Protein AF-A0A3P1X2W8-F1 (afdb_monomer_lite)

Organism: Escherichia coli (NCBI:txid562)

Sequence (129 aa):
VTLNMALANRRTMEENAALLMGMKSAFQLSNDKVAHIGDVLSMTMNKTAADFDGMSDALTYAAPVAKNAGVSIEETAAMVGALHDAKITGSMAGTGSRAVLSRLQAPTGKAWDALKELGVKTSDSKGNT

InterPro domains:
  IPR010090 Phage tail tape measure protein [PF10145] (2-128)
  IPR010090 Phage tail tape measure protein [TIGR01760] (2-128)

pLDDT: mean 82.7, std 14.9, range [43.59, 94.81]

Secondary structure (DSSP, 8-state):
-HHHHHHHHT--HHHHHHHHHHHHHHTT--GGGHHHHHHHHHHHHHHSS--HHHHHHHHHHHHHHHHHTT--HHHHHHHHHHHHHTT--HHHHHHHHHHHHHHHHS--THHHHHHHHTT-----TT---

Structure (mmCIF, N/CA/C/O backbone):
data_AF-A0A3P1X2W8-F1
#
_entry.id   AF-A0A3P1X2W8-F1
#
loop_
_atom_site.group_PDB
_atom_site.id
_atom_site.type_symbol
_atom_site.label_atom_id
_atom_site.label_alt_id
_atom_site.label_comp_id
_atom_site.label_asym_id
_atom_site.label_entity_id
_atom_site.label_seq_id
_atom_site.pdbx_PDB_ins_code
_atom_site.Cartn_x
_atom_site.Cartn_y
_atom_site.Cartn_z
_atom_site.occupancy
_atom_site.B_iso_or_equiv
_atom_site.auth_seq_id
_atom_site.auth_comp_id
_atom_site.auth_asym_id
_atom_site.auth_atom_id
_atom_site.pdbx_PDB_model_num
ATOM 1 N N . VAL A 1 1 ? 8.779 -11.742 -9.457 1.00 68.81 1 VAL A N 1
ATOM 2 C CA . VAL A 1 1 ? 7.759 -10.738 -9.065 1.00 68.81 1 VAL A CA 1
ATOM 3 C C . VAL A 1 1 ? 8.119 -9.332 -9.538 1.00 68.81 1 VAL A C 1
ATOM 5 O O . VAL A 1 1 ? 7.342 -8.769 -10.290 1.00 68.81 1 VAL A O 1
ATOM 8 N N . THR A 1 2 ? 9.301 -8.794 -9.211 1.00 72.81 2 THR A N 1
ATOM 9 C CA . THR A 1 2 ? 9.739 -7.439 -9.614 1.00 72.81 2 THR A CA 1
ATOM 10 C C . THR A 1 2 ?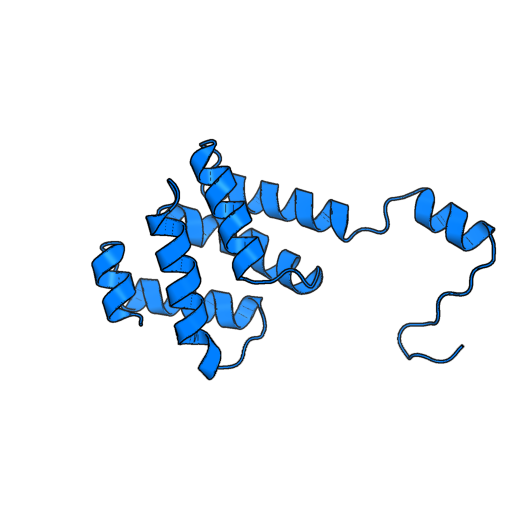 9.733 -7.220 -11.126 1.00 72.81 2 THR A C 1
ATOM 12 O O . THR A 1 2 ? 9.238 -6.196 -11.571 1.00 72.81 2 THR A O 1
ATOM 15 N N . LEU A 1 3 ? 10.192 -8.199 -11.918 1.00 70.88 3 LEU A N 1
ATOM 16 C CA . LEU A 1 3 ? 10.105 -8.161 -13.386 1.00 70.88 3 LEU A CA 1
ATOM 17 C C . LEU A 1 3 ? 8.651 -8.045 -13.885 1.00 70.88 3 LEU A C 1
ATOM 19 O O . LEU A 1 3 ? 8.364 -7.214 -14.737 1.00 70.88 3 LEU A O 1
ATOM 23 N N . ASN A 1 4 ? 7.723 -8.837 -13.339 1.00 74.56 4 ASN A N 1
ATOM 24 C CA . ASN A 1 4 ? 6.314 -8.808 -13.757 1.00 74.56 4 ASN A CA 1
ATOM 25 C C . ASN A 1 4 ? 5.640 -7.487 -13.367 1.00 74.56 4 ASN A C 1
ATOM 27 O O . ASN A 1 4 ? 4.880 -6.929 -14.151 1.00 74.56 4 ASN A O 1
ATOM 31 N N . MET A 1 5 ? 5.954 -6.975 -12.176 1.00 79.62 5 MET A N 1
ATOM 32 C CA . MET A 1 5 ? 5.462 -5.687 -11.694 1.00 79.62 5 MET A CA 1
ATOM 33 C C . MET A 1 5 ? 6.008 -4.529 -12.548 1.00 79.62 5 MET A C 1
ATOM 35 O O . MET A 1 5 ? 5.232 -3.688 -12.988 1.00 79.62 5 MET A O 1
ATOM 39 N N . ALA A 1 6 ? 7.304 -4.547 -12.884 1.00 79.06 6 ALA A N 1
ATOM 40 C CA . ALA A 1 6 ? 7.948 -3.582 -13.781 1.00 79.06 6 ALA A CA 1
ATOM 41 C C . ALA A 1 6 ? 7.312 -3.553 -15.180 1.00 79.06 6 ALA A C 1
ATOM 43 O O . ALA A 1 6 ? 7.039 -2.484 -15.727 1.00 79.06 6 ALA A O 1
ATOM 44 N N . LEU A 1 7 ? 7.012 -4.727 -15.746 1.00 79.12 7 LEU A N 1
ATOM 45 C CA . LEU A 1 7 ? 6.291 -4.835 -17.018 1.00 79.12 7 LEU A CA 1
ATOM 46 C C . LEU A 1 7 ? 4.858 -4.284 -16.924 1.00 79.12 7 LEU A C 1
ATOM 48 O O . LEU A 1 7 ? 4.361 -3.728 -17.902 1.00 79.12 7 LEU A O 1
ATOM 52 N N . ALA A 1 8 ? 4.207 -4.406 -15.763 1.00 76.38 8 ALA A N 1
ATOM 53 C CA . ALA A 1 8 ? 2.841 -3.933 -15.546 1.00 76.38 8 ALA A CA 1
ATOM 54 C C . ALA A 1 8 ? 2.745 -2.409 -15.355 1.00 76.38 8 ALA A C 1
ATOM 56 O O . ALA A 1 8 ? 1.776 -1.802 -15.805 1.00 76.38 8 ALA A O 1
ATOM 57 N N . ASN A 1 9 ? 3.741 -1.780 -14.723 1.00 81.06 9 ASN A N 1
ATOM 58 C CA . ASN A 1 9 ? 3.686 -0.365 -14.333 1.00 81.06 9 ASN A CA 1
ATOM 59 C C . ASN A 1 9 ? 4.715 0.545 -15.029 1.00 81.06 9 ASN A C 1
ATOM 61 O O . ASN A 1 9 ? 4.793 1.728 -14.704 1.00 81.06 9 ASN A O 1
ATOM 65 N N . ARG A 1 10 ? 5.473 0.022 -16.007 1.00 83.69 10 ARG A N 1
ATOM 66 C CA . ARG A 1 10 ? 6.493 0.752 -16.791 1.00 83.69 10 ARG A CA 1
ATOM 67 C C . ARG A 1 10 ? 7.596 1.398 -15.938 1.00 83.69 10 ARG A C 1
ATOM 69 O O . ARG A 1 10 ? 8.174 2.403 -16.348 1.00 83.69 10 ARG A O 1
ATOM 76 N N . ARG A 1 11 ? 7.896 0.828 -14.770 1.00 89.19 11 ARG A N 1
ATOM 77 C CA . ARG A 1 11 ? 8.972 1.279 -13.872 1.00 89.19 11 ARG A CA 1
ATOM 78 C C . ARG A 1 11 ? 10.154 0.328 -13.909 1.00 89.19 11 ARG A C 1
ATOM 80 O O . ARG A 1 11 ? 10.028 -0.825 -14.316 1.00 89.19 11 ARG A O 1
ATOM 87 N N . THR A 1 12 ? 11.313 0.807 -13.478 1.00 91.38 12 THR A N 1
ATOM 88 C CA . THR A 1 12 ? 12.533 -0.006 -13.429 1.00 91.38 12 THR A CA 1
ATOM 89 C C . THR A 1 12 ? 12.410 -1.119 -12.386 1.00 91.38 12 THR A C 1
ATOM 91 O O . THR A 1 12 ? 11.578 -1.066 -11.470 1.00 91.38 12 THR A O 1
ATOM 94 N N . MET A 1 13 ? 13.225 -2.169 -12.513 1.00 89.38 13 MET A N 1
ATOM 95 C CA . MET A 1 13 ? 13.231 -3.241 -11.514 1.00 89.38 13 MET A CA 1
ATOM 96 C C . MET A 1 13 ? 13.702 -2.724 -10.155 1.00 89.38 13 MET A C 1
ATOM 98 O O . MET A 1 13 ? 13.211 -3.188 -9.130 1.00 89.38 13 MET A O 1
ATOM 102 N N . GLU A 1 14 ? 14.617 -1.759 -10.161 1.00 91.94 14 GLU A N 1
ATOM 103 C CA . GLU A 1 14 ? 15.192 -1.096 -8.999 1.00 91.94 14 GLU A CA 1
ATOM 104 C C . GLU A 1 14 ? 14.131 -0.309 -8.226 1.00 91.94 14 GLU A C 1
ATOM 106 O O . GLU A 1 14 ? 13.997 -0.495 -7.017 1.00 91.94 14 GLU A O 1
ATOM 111 N N . GLU A 1 15 ? 13.325 0.507 -8.913 1.00 91.38 15 GLU A N 1
ATOM 112 C CA . GLU A 1 15 ? 12.216 1.253 -8.299 1.00 91.38 15 GLU A CA 1
ATOM 113 C C . GLU A 1 15 ? 11.185 0.302 -7.678 1.00 91.38 15 GLU A C 1
ATOM 115 O O . GLU A 1 15 ? 10.776 0.468 -6.527 1.00 91.38 15 GLU A O 1
ATOM 120 N N . ASN A 1 16 ? 10.803 -0.748 -8.411 1.00 90.31 16 ASN A N 1
ATOM 121 C CA . ASN A 1 16 ? 9.878 -1.755 -7.899 1.00 90.31 16 ASN A CA 1
ATOM 122 C C . ASN A 1 16 ? 10.463 -2.493 -6.690 1.00 90.31 16 ASN A C 1
ATOM 124 O O . ASN A 1 16 ? 9.782 -2.666 -5.683 1.00 90.31 16 ASN A O 1
ATOM 128 N N . ALA A 1 17 ? 11.732 -2.900 -6.750 1.00 92.38 17 ALA A N 1
ATOM 129 C CA . ALA A 1 17 ? 12.405 -3.552 -5.634 1.00 92.38 17 ALA A CA 1
ATOM 130 C C . ALA A 1 17 ? 12.456 -2.643 -4.398 1.00 92.38 17 ALA A C 1
ATOM 132 O O . ALA A 1 17 ? 12.194 -3.119 -3.294 1.00 92.38 17 ALA A O 1
ATOM 133 N N . ALA A 1 18 ? 12.727 -1.348 -4.573 1.00 92.69 18 ALA A N 1
ATOM 134 C CA . ALA A 1 18 ? 12.728 -0.377 -3.485 1.00 92.69 18 ALA A CA 1
ATOM 135 C C . ALA A 1 18 ? 11.351 -0.275 -2.813 1.00 92.69 18 ALA A C 1
ATOM 137 O O . ALA A 1 18 ? 11.271 -0.352 -1.587 1.00 92.69 18 ALA A O 1
ATOM 138 N N . LEU A 1 19 ? 10.269 -0.196 -3.595 1.00 92.38 19 LEU A N 1
ATOM 139 C CA . LEU A 1 19 ? 8.906 -0.166 -3.060 1.00 92.38 19 LEU A CA 1
ATOM 140 C C . LEU A 1 19 ? 8.568 -1.453 -2.291 1.00 92.38 19 LEU A C 1
ATOM 142 O O . LEU A 1 19 ? 8.097 -1.394 -1.155 1.00 92.38 19 LEU A O 1
ATOM 146 N N . LEU A 1 20 ? 8.859 -2.624 -2.867 1.00 93.06 20 LEU A N 1
ATOM 147 C CA . LEU A 1 20 ? 8.607 -3.911 -2.211 1.00 93.06 20 LEU A CA 1
ATOM 148 C C . LEU A 1 20 ? 9.393 -4.060 -0.905 1.00 93.06 20 LEU A C 1
ATOM 150 O O . LEU A 1 20 ? 8.850 -4.517 0.101 1.00 93.06 20 LEU A O 1
ATOM 154 N N . MET A 1 21 ? 10.665 -3.660 -0.906 1.00 93.75 21 MET A N 1
ATOM 155 C CA . MET A 1 21 ? 11.524 -3.721 0.275 1.00 93.75 21 MET A CA 1
ATOM 156 C C . MET A 1 21 ? 11.103 -2.706 1.341 1.00 93.75 21 MET A C 1
ATOM 158 O O . MET A 1 21 ? 11.104 -3.040 2.528 1.00 93.75 21 MET A O 1
ATOM 162 N N . GLY A 1 22 ? 10.681 -1.507 0.931 1.00 92.75 22 GLY A N 1
ATOM 163 C CA . GLY A 1 22 ? 10.097 -0.500 1.814 1.00 92.75 22 GLY A CA 1
ATOM 164 C C . GLY A 1 22 ? 8.836 -1.019 2.499 1.00 92.75 22 GLY A C 1
ATOM 165 O O . GLY A 1 22 ? 8.726 -0.953 3.721 1.00 92.75 22 GLY A O 1
ATOM 166 N N . MET A 1 23 ? 7.937 -1.648 1.741 1.00 93.12 23 MET A N 1
ATOM 167 C CA . MET A 1 23 ? 6.710 -2.247 2.270 1.00 93.12 23 MET A CA 1
ATOM 168 C C . MET A 1 23 ? 6.974 -3.430 3.192 1.00 93.12 23 MET A C 1
ATOM 170 O O . MET A 1 23 ? 6.397 -3.517 4.276 1.00 93.12 23 MET A O 1
ATOM 174 N N . LYS A 1 24 ? 7.900 -4.312 2.812 1.00 94.69 24 LYS A N 1
ATOM 175 C CA . LYS A 1 24 ? 8.343 -5.413 3.666 1.00 94.69 24 LYS A CA 1
ATOM 176 C C . LYS A 1 24 ? 8.863 -4.883 5.008 1.00 94.69 24 LYS A C 1
ATOM 178 O O . LYS A 1 24 ? 8.512 -5.425 6.053 1.00 94.69 24 LYS A O 1
ATOM 183 N N . SER A 1 25 ? 9.676 -3.826 4.977 1.00 94.25 25 SER A N 1
ATOM 184 C CA . SER A 1 25 ? 10.212 -3.178 6.177 1.00 94.25 25 SER A CA 1
ATOM 185 C C . SER A 1 25 ? 9.104 -2.542 7.024 1.00 94.25 25 SER A C 1
ATOM 187 O O . SER A 1 25 ? 8.992 -2.840 8.212 1.00 94.25 25 SER A O 1
ATOM 189 N N . ALA A 1 26 ? 8.225 -1.745 6.407 1.00 92.00 26 ALA A N 1
ATOM 190 C CA . ALA A 1 26 ? 7.138 -1.042 7.088 1.00 92.00 26 ALA A CA 1
ATOM 191 C C . ALA A 1 26 ? 6.155 -1.997 7.786 1.00 92.00 26 ALA A C 1
ATOM 193 O O . ALA A 1 26 ? 5.723 -1.730 8.905 1.00 92.00 26 ALA A O 1
ATOM 194 N N . PHE A 1 27 ? 5.846 -3.137 7.161 1.00 92.62 27 PHE A N 1
ATOM 195 C CA . PHE A 1 27 ? 4.972 -4.162 7.737 1.00 92.62 27 PHE A CA 1
ATOM 196 C C . PHE A 1 27 ? 5.714 -5.226 8.560 1.00 92.62 27 PHE A C 1
ATOM 198 O O . PHE A 1 27 ? 5.070 -6.125 9.112 1.00 92.62 27 PHE A O 1
ATOM 205 N N . GLN A 1 28 ? 7.044 -5.129 8.675 1.00 92.56 28 GLN A N 1
ATOM 206 C CA . GLN A 1 28 ? 7.907 -6.101 9.357 1.00 92.56 28 GLN A CA 1
ATOM 207 C C . GLN A 1 28 ? 7.653 -7.543 8.882 1.00 92.56 28 GLN A C 1
ATOM 209 O O . GLN A 1 28 ? 7.525 -8.471 9.680 1.00 92.56 28 GLN A O 1
ATOM 214 N N . LEU A 1 29 ? 7.515 -7.719 7.567 1.00 92.69 29 LEU A N 1
ATOM 215 C CA . LEU A 1 29 ? 7.237 -9.013 6.949 1.00 92.69 29 LEU A CA 1
ATOM 216 C C . LEU A 1 29 ? 8.531 -9.775 6.661 1.00 92.69 29 LEU A C 1
ATOM 218 O O . LEU A 1 29 ? 9.608 -9.200 6.487 1.00 92.69 29 LEU A O 1
ATOM 222 N N . SER A 1 30 ? 8.425 -11.094 6.583 1.00 92.38 30 SER A N 1
ATOM 223 C CA . SER A 1 30 ? 9.521 -11.975 6.199 1.00 92.38 30 SER A CA 1
ATOM 224 C C . SER A 1 30 ? 9.803 -11.912 4.690 1.00 92.38 30 SER A C 1
ATOM 226 O O . SER A 1 30 ? 8.976 -11.468 3.891 1.00 92.38 30 SER A O 1
ATOM 228 N N . ASN A 1 31 ? 11.007 -12.330 4.279 1.00 90.31 31 ASN A N 1
ATOM 229 C CA . ASN A 1 31 ? 11.436 -12.252 2.874 1.00 90.31 31 ASN A CA 1
ATOM 230 C C . ASN A 1 31 ? 10.562 -13.095 1.929 1.00 90.31 31 ASN A C 1
ATOM 232 O O . ASN A 1 31 ? 10.381 -12.714 0.776 1.00 90.31 31 ASN A O 1
ATOM 236 N N . ASP A 1 32 ? 9.984 -14.201 2.404 1.00 91.88 32 ASP A N 1
ATOM 237 C CA . ASP A 1 32 ? 9.066 -15.042 1.624 1.00 91.88 32 ASP A CA 1
ATOM 238 C C . ASP A 1 32 ? 7.760 -14.319 1.253 1.00 91.88 32 ASP A C 1
ATOM 240 O O . ASP A 1 32 ? 7.079 -14.727 0.316 1.00 91.88 32 ASP A O 1
ATOM 244 N N . LYS A 1 33 ? 7.425 -13.209 1.927 1.00 91.81 33 LYS A N 1
ATOM 245 C CA . LYS A 1 33 ? 6.232 -12.403 1.624 1.00 91.81 33 LYS A CA 1
ATOM 246 C C . LYS A 1 33 ? 6.452 -11.345 0.552 1.00 91.81 33 LYS A C 1
ATOM 248 O O . LYS A 1 33 ? 5.480 -10.761 0.094 1.00 91.81 33 LYS A O 1
ATOM 253 N N . VAL A 1 34 ? 7.683 -11.113 0.098 1.00 92.00 34 VAL A N 1
ATOM 254 C CA . VAL A 1 34 ? 7.974 -10.080 -0.916 1.00 92.00 34 VAL A CA 1
ATOM 255 C C . VAL A 1 34 ? 7.234 -10.337 -2.233 1.00 92.00 34 VAL A C 1
ATOM 257 O O . VAL A 1 34 ? 6.772 -9.391 -2.867 1.00 92.00 34 VAL A O 1
ATOM 260 N N . ALA A 1 35 ? 7.070 -11.605 -2.626 1.00 91.69 35 ALA A N 1
ATOM 261 C CA . ALA A 1 35 ? 6.264 -11.965 -3.792 1.00 91.69 35 ALA A CA 1
ATOM 262 C C . ALA A 1 35 ? 4.799 -11.540 -3.620 1.00 91.69 35 ALA A C 1
ATOM 264 O O . ALA A 1 35 ? 4.260 -10.836 -4.467 1.00 91.69 35 ALA A O 1
ATOM 265 N N . HIS A 1 36 ? 4.216 -11.867 -2.469 1.00 93.38 36 HIS A N 1
ATOM 266 C CA . HIS A 1 36 ? 2.842 -11.509 -2.130 1.00 93.38 36 HIS A CA 1
ATOM 267 C C . HIS A 1 36 ? 2.618 -9.993 -2.075 1.00 93.38 36 HIS A C 1
ATOM 269 O O . HIS A 1 36 ? 1.639 -9.494 -2.617 1.00 93.38 36 HIS A O 1
ATOM 275 N N . ILE A 1 37 ? 3.562 -9.239 -1.498 1.00 93.00 37 ILE A N 1
ATOM 276 C CA . ILE A 1 37 ? 3.533 -7.767 -1.512 1.00 93.00 37 ILE A CA 1
ATOM 277 C C . ILE A 1 37 ? 3.423 -7.260 -2.955 1.00 93.00 37 ILE A C 1
ATOM 279 O O . ILE A 1 37 ? 2.580 -6.416 -3.250 1.00 93.00 37 ILE A O 1
ATOM 283 N N . GLY A 1 38 ? 4.246 -7.783 -3.867 1.00 92.38 38 GLY A N 1
ATOM 284 C CA . GLY A 1 38 ? 4.216 -7.363 -5.267 1.00 92.38 38 GLY A CA 1
ATOM 285 C C . GLY A 1 38 ? 2.920 -7.715 -5.979 1.00 92.38 38 GLY A C 1
ATOM 286 O O . GLY A 1 38 ? 2.431 -6.900 -6.761 1.00 92.38 38 GLY A O 1
ATOM 287 N N . ASP A 1 39 ? 2.329 -8.865 -5.669 1.00 92.69 39 ASP A N 1
ATOM 288 C CA . ASP A 1 39 ? 1.041 -9.269 -6.230 1.00 92.69 39 ASP A CA 1
ATOM 289 C C . ASP A 1 39 ? -0.091 -8.353 -5.745 1.00 92.69 39 ASP A C 1
ATOM 291 O O . ASP A 1 39 ? -0.884 -7.881 -6.558 1.00 92.69 39 ASP A O 1
ATOM 295 N N . VAL A 1 40 ? -0.124 -8.012 -4.452 1.00 93.62 40 VAL A N 1
ATOM 296 C CA . VAL A 1 40 ? -1.114 -7.089 -3.867 1.00 93.62 40 VAL A CA 1
ATOM 297 C C . VAL A 1 40 ? -1.016 -5.695 -4.487 1.00 93.62 40 VAL A C 1
ATOM 299 O O . VAL A 1 40 ? -2.034 -5.124 -4.887 1.00 93.62 40 VAL A O 1
ATOM 302 N N . LEU A 1 41 ? 0.196 -5.146 -4.610 1.00 92.00 41 LEU A N 1
ATOM 303 C CA . LEU A 1 41 ? 0.401 -3.824 -5.211 1.00 92.00 41 LEU A CA 1
ATOM 304 C C . LEU A 1 41 ? 0.045 -3.822 -6.700 1.00 92.00 41 LEU A C 1
ATOM 306 O O . LEU A 1 41 ? -0.679 -2.939 -7.155 1.00 92.00 41 LEU A O 1
ATOM 310 N N . SER A 1 42 ? 0.483 -4.841 -7.445 1.00 91.50 42 SER A N 1
ATOM 311 C CA . SER A 1 42 ? 0.158 -4.978 -8.871 1.00 91.50 42 SER A CA 1
ATOM 312 C C . SER A 1 42 ? -1.346 -5.129 -9.085 1.00 91.50 42 SER A C 1
ATOM 314 O O . SER A 1 42 ? -1.918 -4.502 -9.972 1.00 91.50 42 SER A O 1
ATOM 316 N N . MET A 1 43 ? -2.014 -5.938 -8.259 1.00 91.94 43 MET A N 1
ATOM 317 C CA . MET A 1 43 ? -3.462 -6.115 -8.314 1.00 91.94 43 MET A CA 1
ATOM 318 C C . MET A 1 43 ? -4.195 -4.810 -8.002 1.00 91.94 43 MET A C 1
ATOM 320 O O . MET A 1 43 ? -5.141 -4.476 -8.709 1.00 91.94 43 MET A O 1
ATOM 324 N N . THR A 1 44 ? -3.744 -4.060 -6.997 1.00 92.25 44 THR A N 1
ATOM 325 C CA . THR A 1 44 ? -4.331 -2.763 -6.630 1.00 92.25 44 THR A CA 1
ATOM 326 C C . THR A 1 44 ? -4.218 -1.767 -7.784 1.00 92.25 44 THR A C 1
ATOM 328 O O . THR A 1 44 ? -5.230 -1.195 -8.184 1.00 92.25 44 THR A O 1
ATOM 331 N N . MET A 1 45 ? -3.032 -1.618 -8.384 1.00 90.62 45 MET A N 1
ATOM 332 C CA . MET A 1 45 ? -2.820 -0.745 -9.551 1.00 90.62 45 MET A CA 1
ATOM 333 C C . MET A 1 45 ? -3.644 -1.187 -10.771 1.00 90.62 45 MET A C 1
ATOM 335 O O . MET A 1 45 ? -4.157 -0.359 -11.510 1.00 90.62 45 MET A O 1
ATOM 339 N N . ASN A 1 46 ? -3.829 -2.495 -10.972 1.00 90.25 46 ASN A N 1
ATOM 340 C CA . ASN A 1 46 ? -4.631 -3.021 -12.083 1.00 90.25 46 ASN A CA 1
ATOM 341 C C . ASN A 1 46 ? -6.149 -2.879 -11.877 1.00 90.25 46 ASN A C 1
ATOM 343 O O . ASN A 1 46 ? -6.911 -2.984 -12.839 1.00 90.25 46 ASN A O 1
ATOM 347 N N . LYS A 1 47 ? -6.610 -2.737 -10.630 1.00 91.62 47 LYS A N 1
ATOM 348 C CA . LYS A 1 47 ? -8.038 -2.703 -10.273 1.00 91.62 47 LYS A CA 1
ATOM 349 C C . LYS A 1 47 ? -8.557 -1.310 -9.941 1.00 91.62 47 LYS A C 1
ATOM 351 O O . LYS A 1 47 ? -9.769 -1.154 -9.850 1.00 91.62 47 LYS A O 1
ATOM 356 N N . THR A 1 48 ? -7.668 -0.341 -9.776 1.00 92.69 48 THR A N 1
ATOM 357 C CA . THR A 1 48 ? -7.996 1.028 -9.368 1.00 92.69 48 THR A CA 1
ATOM 358 C C . THR A 1 48 ? -7.277 2.027 -10.271 1.00 92.69 48 THR A C 1
ATOM 360 O O . THR A 1 48 ? -6.428 1.657 -11.078 1.00 92.69 48 THR A O 1
ATOM 363 N N . ALA A 1 49 ? -7.570 3.314 -10.124 1.00 90.31 49 ALA A N 1
ATOM 364 C CA . ALA A 1 49 ? -6.839 4.405 -10.760 1.00 90.31 49 ALA A CA 1
ATOM 365 C C . ALA A 1 49 ? -5.483 4.706 -10.079 1.00 90.31 49 ALA A C 1
ATOM 367 O O . ALA A 1 49 ? -4.932 5.796 -10.262 1.00 90.31 49 ALA A O 1
ATOM 368 N N . ALA A 1 50 ? -4.967 3.790 -9.250 1.00 90.94 50 ALA A N 1
ATOM 369 C CA . ALA A 1 50 ? -3.655 3.902 -8.626 1.00 90.94 50 ALA A CA 1
ATOM 370 C C . ALA A 1 50 ? -2.525 3.641 -9.622 1.00 90.94 50 ALA A C 1
ATOM 372 O O . ALA A 1 50 ? -2.498 2.620 -10.304 1.00 90.94 50 ALA A O 1
ATOM 373 N N . ASP A 1 51 ? -1.562 4.554 -9.659 1.00 90.75 51 ASP A N 1
ATOM 374 C CA . ASP A 1 51 ? -0.302 4.388 -10.367 1.00 90.75 51 ASP A CA 1
ATOM 375 C C . ASP A 1 51 ? 0.840 4.115 -9.379 1.00 90.75 51 ASP A C 1
ATOM 377 O O . ASP A 1 51 ? 0.666 4.123 -8.156 1.00 90.75 51 ASP A O 1
ATOM 381 N N . PHE A 1 52 ? 2.022 3.816 -9.920 1.00 91.75 52 PHE A N 1
ATOM 382 C CA . PHE A 1 52 ? 3.193 3.498 -9.110 1.00 91.75 52 PHE A CA 1
ATOM 383 C C . PHE A 1 52 ? 3.573 4.638 -8.162 1.00 91.75 52 PHE A C 1
ATOM 385 O O . PHE A 1 52 ? 3.798 4.388 -6.979 1.00 91.75 52 PHE A O 1
ATOM 392 N N . ASP A 1 53 ? 3.624 5.870 -8.669 1.00 92.56 53 ASP A N 1
ATOM 393 C CA . ASP A 1 53 ? 4.056 7.029 -7.885 1.00 92.56 53 ASP A CA 1
ATOM 394 C C . ASP A 1 53 ? 3.058 7.324 -6.768 1.00 92.56 53 ASP A C 1
ATOM 396 O O . ASP A 1 53 ? 3.438 7.449 -5.605 1.00 92.56 53 ASP A O 1
ATOM 400 N N . GLY A 1 54 ? 1.763 7.324 -7.091 1.00 92.94 54 GLY A N 1
ATOM 401 C CA . GLY A 1 54 ? 0.700 7.542 -6.126 1.00 92.94 54 GLY A CA 1
ATOM 402 C C . GLY A 1 54 ? 0.668 6.476 -5.033 1.00 92.94 54 GLY A C 1
ATOM 403 O O . GLY A 1 54 ? 0.542 6.804 -3.853 1.00 92.94 54 GLY A O 1
ATOM 404 N N . MET A 1 55 ? 0.855 5.204 -5.393 1.00 91.88 55 MET A N 1
ATOM 405 C CA . MET A 1 55 ? 1.000 4.118 -4.421 1.00 91.88 55 MET A CA 1
ATOM 406 C C . MET A 1 55 ? 2.249 4.272 -3.552 1.00 91.88 55 MET A C 1
ATOM 408 O O . MET A 1 55 ? 2.154 4.122 -2.335 1.00 91.88 55 MET A O 1
ATOM 412 N N . SER A 1 56 ? 3.405 4.560 -4.155 1.00 92.81 56 SER A N 1
ATOM 413 C CA . SER A 1 56 ? 4.678 4.719 -3.444 1.00 92.81 56 SER A CA 1
ATOM 414 C C . SER A 1 56 ? 4.601 5.849 -2.414 1.00 92.81 56 SER A C 1
ATOM 416 O O . SER A 1 56 ? 4.937 5.662 -1.239 1.00 92.81 56 SER A O 1
ATOM 418 N N . ASP A 1 57 ? 4.061 6.997 -2.822 1.00 94.06 57 ASP A N 1
ATOM 419 C CA . ASP A 1 57 ? 3.855 8.147 -1.948 1.00 94.06 57 ASP A CA 1
ATOM 420 C C . ASP A 1 57 ? 2.848 7.833 -0.841 1.00 94.06 57 ASP A C 1
ATOM 422 O O . ASP A 1 57 ? 3.114 8.061 0.340 1.00 94.06 57 ASP A O 1
ATOM 426 N N . ALA A 1 58 ? 1.686 7.281 -1.193 1.00 94.81 58 ALA A N 1
ATOM 427 C CA . ALA A 1 58 ? 0.623 7.023 -0.232 1.00 94.81 58 ALA A CA 1
ATOM 428 C C . ALA A 1 58 ? 1.047 6.012 0.841 1.00 94.81 58 ALA A C 1
ATOM 430 O O . ALA A 1 58 ? 0.834 6.224 2.041 1.00 94.81 58 ALA A O 1
ATOM 431 N N . LEU A 1 59 ? 1.677 4.915 0.420 1.00 93.12 59 LEU A N 1
ATOM 432 C CA . LEU A 1 59 ? 2.100 3.848 1.316 1.00 93.12 59 LEU A CA 1
ATOM 433 C C . LEU A 1 59 ? 3.236 4.270 2.242 1.00 93.12 59 LEU A C 1
ATOM 435 O O . LEU A 1 59 ? 3.268 3.799 3.376 1.00 93.12 59 LEU A O 1
ATOM 439 N N . THR A 1 60 ? 4.094 5.205 1.826 1.00 91.31 60 THR A N 1
ATOM 440 C CA . THR A 1 60 ? 5.124 5.786 2.704 1.00 91.31 60 THR A CA 1
ATOM 441 C C . THR A 1 60 ? 4.518 6.347 3.998 1.00 91.31 60 THR A C 1
ATOM 443 O O . THR A 1 60 ? 5.109 6.221 5.071 1.00 91.31 60 THR A O 1
ATOM 446 N N . TYR A 1 61 ? 3.302 6.902 3.932 1.00 90.69 61 TYR A N 1
ATOM 447 C CA . TYR A 1 61 ? 2.599 7.444 5.099 1.00 90.69 61 TYR A CA 1
ATOM 448 C C . TYR A 1 61 ? 1.628 6.455 5.751 1.00 90.69 61 TYR A C 1
ATOM 450 O O . TYR A 1 61 ? 1.475 6.466 6.976 1.00 90.69 61 TYR A O 1
ATOM 458 N N . ALA A 1 62 ? 0.950 5.628 4.952 1.00 91.19 62 ALA A N 1
ATOM 459 C CA . ALA A 1 62 ? -0.101 4.738 5.436 1.00 91.19 62 ALA A CA 1
ATOM 460 C C . ALA A 1 62 ? 0.450 3.439 6.048 1.00 91.19 62 ALA A C 1
ATOM 462 O O . ALA A 1 62 ? -0.053 2.997 7.080 1.00 91.19 62 ALA A O 1
ATOM 463 N N . ALA A 1 63 ? 1.501 2.851 5.464 1.00 92.31 63 ALA A N 1
ATOM 464 C CA . ALA A 1 63 ? 1.998 1.521 5.823 1.00 92.31 63 ALA A CA 1
ATOM 465 C C . ALA A 1 63 ? 2.450 1.381 7.290 1.00 92.31 63 ALA A C 1
ATOM 467 O O . ALA A 1 63 ? 2.002 0.440 7.950 1.00 92.31 63 ALA A O 1
ATOM 468 N N . PRO A 1 64 ? 3.260 2.298 7.865 1.00 90.06 64 PRO A N 1
ATOM 469 C CA . PRO A 1 64 ? 3.702 2.155 9.255 1.00 90.06 64 PRO A CA 1
ATOM 470 C C . PRO A 1 64 ? 2.536 2.242 10.246 1.00 90.06 64 PRO A C 1
ATOM 472 O O . PRO A 1 64 ? 2.502 1.549 11.260 1.00 90.06 64 PRO A O 1
ATOM 475 N N . VAL A 1 65 ? 1.553 3.091 9.939 1.00 88.38 65 VAL A N 1
ATOM 476 C CA . VAL A 1 65 ? 0.380 3.296 10.793 1.00 88.38 65 VAL A CA 1
ATOM 477 C C . VAL A 1 65 ? -0.589 2.129 10.665 1.00 88.38 65 VAL A C 1
ATOM 479 O O . VAL A 1 65 ? -1.124 1.693 11.678 1.00 88.38 65 VAL A O 1
ATOM 482 N N . ALA A 1 66 ? -0.773 1.581 9.465 1.00 89.38 66 ALA A N 1
ATOM 483 C CA . ALA A 1 66 ? -1.568 0.379 9.249 1.00 89.38 66 ALA A CA 1
ATOM 484 C C . ALA A 1 66 ? -0.992 -0.826 9.996 1.00 89.38 66 ALA A C 1
ATOM 486 O O . ALA A 1 66 ? -1.728 -1.526 10.686 1.00 89.38 66 ALA A O 1
ATOM 487 N N . LYS A 1 67 ? 0.333 -1.014 9.950 1.00 89.25 67 LYS A N 1
ATOM 488 C CA . LYS A 1 67 ? 0.992 -2.079 10.708 1.00 89.25 67 LYS A CA 1
ATOM 489 C C . LYS A 1 67 ? 0.735 -1.953 12.209 1.00 89.25 67 LYS A C 1
ATOM 491 O O . LYS A 1 67 ? 0.374 -2.944 12.839 1.00 89.25 67 LYS A O 1
ATOM 496 N N . ASN A 1 68 ? 0.884 -0.751 12.768 1.00 85.50 68 ASN A N 1
ATOM 497 C CA . ASN A 1 68 ? 0.583 -0.498 14.181 1.00 85.50 68 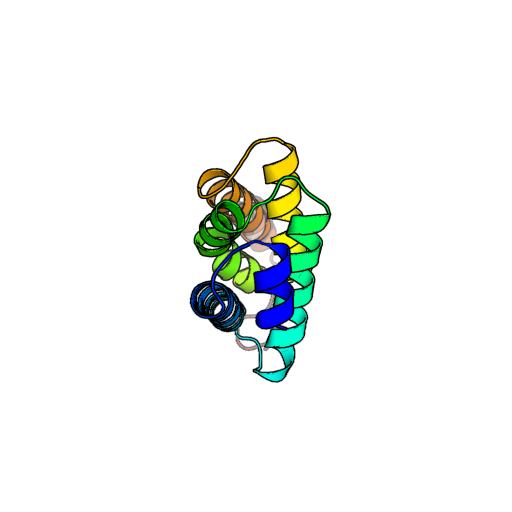ASN A CA 1
ATOM 498 C C . ASN A 1 68 ? -0.896 -0.754 14.515 1.00 85.50 68 ASN A C 1
ATOM 500 O O 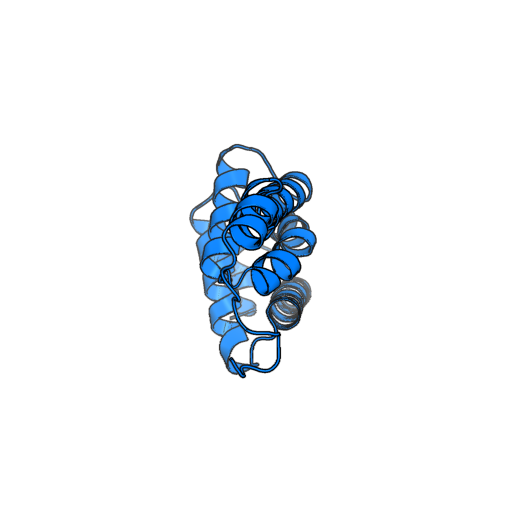. ASN A 1 68 ? -1.205 -1.180 15.624 1.00 85.50 68 ASN A O 1
ATOM 504 N N . ALA A 1 69 ? -1.789 -0.573 13.537 1.00 83.50 69 ALA A N 1
ATOM 505 C CA . ALA A 1 69 ? -3.214 -0.867 13.660 1.00 83.50 69 ALA A CA 1
ATOM 506 C C . ALA A 1 69 ? -3.558 -2.353 13.665 1.00 83.50 69 ALA A C 1
ATOM 508 O O . ALA A 1 69 ? -4.715 -2.697 13.888 1.00 83.50 69 ALA A O 1
ATOM 509 N N . GLY A 1 70 ? -2.603 -3.218 13.318 1.00 83.19 70 GLY A N 1
ATOM 510 C CA . GLY A 1 70 ? -2.895 -4.601 12.953 1.00 83.19 70 GLY A CA 1
ATOM 511 C C . GLY A 1 70 ? -3.628 -4.741 11.613 1.00 83.19 70 GLY A C 1
ATOM 512 O O . GLY A 1 70 ? -4.147 -5.815 11.330 1.00 83.19 70 GLY A O 1
ATOM 513 N N . VAL A 1 71 ? -3.663 -3.691 10.786 1.00 88.81 71 VAL A N 1
ATOM 514 C CA . VAL A 1 71 ? -4.260 -3.727 9.445 1.00 88.81 71 VAL A CA 1
ATOM 515 C C . VAL A 1 71 ? -3.276 -4.366 8.470 1.00 88.81 71 VAL A C 1
ATOM 517 O O . VAL A 1 71 ? -2.067 -4.115 8.517 1.00 88.81 71 VAL A O 1
ATOM 520 N N . SER A 1 72 ? -3.798 -5.219 7.594 1.00 91.25 72 SER A N 1
ATOM 521 C CA . SER A 1 72 ? -3.007 -5.974 6.623 1.00 91.25 72 SER A CA 1
ATOM 522 C C . SER A 1 72 ? -2.501 -5.102 5.468 1.00 91.25 72 SER A C 1
ATOM 524 O O . SER A 1 72 ? -2.959 -3.974 5.248 1.00 91.25 72 SER A O 1
ATOM 526 N N . ILE A 1 73 ? -1.537 -5.617 4.699 1.00 93.06 73 ILE A N 1
ATOM 527 C CA . ILE A 1 73 ? -1.044 -4.904 3.516 1.00 93.06 73 ILE A CA 1
ATOM 528 C C . ILE A 1 73 ? -2.120 -4.834 2.427 1.00 93.06 73 ILE A C 1
ATOM 530 O O . ILE A 1 73 ? -2.223 -3.826 1.736 1.00 93.06 73 ILE A O 1
ATOM 534 N N . GLU A 1 74 ? -2.949 -5.866 2.318 1.00 93.38 74 GLU A N 1
ATOM 535 C CA . GLU A 1 74 ? -4.071 -5.978 1.394 1.00 93.38 74 GLU A CA 1
ATOM 536 C C . GLU A 1 74 ? -5.102 -4.888 1.657 1.00 93.38 74 GLU A C 1
ATOM 538 O O . GLU A 1 74 ? -5.467 -4.150 0.747 1.00 93.38 74 GLU A O 1
ATOM 543 N N . GLU A 1 75 ? -5.519 -4.738 2.913 1.00 91.94 75 GLU A N 1
ATOM 544 C CA . GLU A 1 75 ? -6.467 -3.700 3.319 1.00 91.94 75 GLU A CA 1
ATOM 545 C C . GLU A 1 75 ? -5.875 -2.302 3.147 1.00 91.94 75 GLU A C 1
ATOM 547 O O . GLU A 1 75 ? -6.562 -1.384 2.703 1.00 91.94 75 GLU A O 1
ATOM 552 N N . THR A 1 76 ? -4.587 -2.134 3.453 1.00 92.69 76 THR A N 1
ATOM 553 C CA . THR A 1 76 ? -3.904 -0.845 3.289 1.00 92.69 76 THR A CA 1
ATOM 554 C C . THR A 1 76 ? -3.808 -0.451 1.819 1.00 92.69 76 THR A C 1
ATOM 556 O O . THR A 1 76 ? -4.115 0.686 1.462 1.00 92.69 76 THR A O 1
ATOM 559 N N . ALA A 1 77 ? -3.407 -1.383 0.954 1.00 93.12 77 ALA A N 1
ATOM 560 C CA . ALA A 1 77 ? -3.322 -1.152 -0.480 1.00 93.12 77 ALA A CA 1
ATOM 561 C C . ALA A 1 77 ? -4.713 -0.905 -1.078 1.00 93.12 77 ALA A C 1
ATOM 563 O O . ALA A 1 77 ? -4.883 0.052 -1.828 1.00 93.12 77 ALA A O 1
ATOM 564 N N . ALA A 1 78 ? -5.726 -1.678 -0.675 1.00 93.06 78 ALA A N 1
ATOM 565 C CA . ALA A 1 78 ? -7.109 -1.476 -1.100 1.00 93.06 78 ALA A CA 1
ATOM 566 C C . ALA A 1 78 ? -7.660 -0.109 -0.669 1.00 93.06 78 ALA A C 1
ATOM 568 O O . ALA A 1 78 ? -8.313 0.563 -1.464 1.00 93.06 78 ALA A O 1
ATOM 569 N N . MET A 1 79 ? -7.365 0.338 0.557 1.00 92.38 79 MET A N 1
ATOM 570 C CA . MET A 1 79 ? -7.754 1.663 1.047 1.00 92.38 79 MET A CA 1
ATOM 571 C C . MET A 1 79 ? -7.133 2.774 0.197 1.00 92.38 79 MET A C 1
ATOM 573 O O . MET A 1 79 ? -7.839 3.675 -0.253 1.00 92.38 79 MET A O 1
ATOM 577 N N . VAL A 1 80 ? -5.827 2.690 -0.068 1.00 93.50 80 VAL A N 1
ATOM 578 C CA . VAL A 1 80 ? -5.124 3.647 -0.933 1.00 93.50 80 VAL A CA 1
ATOM 579 C C . VAL A 1 80 ? -5.680 3.619 -2.360 1.00 93.50 80 VAL A C 1
ATOM 581 O O . VAL A 1 80 ? -5.923 4.678 -2.936 1.00 93.50 80 VAL A O 1
ATOM 584 N N . GLY A 1 81 ? -5.926 2.432 -2.917 1.00 93.38 81 GLY A N 1
ATOM 585 C CA . GLY A 1 81 ? -6.501 2.262 -4.251 1.00 93.38 81 GLY A CA 1
ATOM 586 C C . GLY A 1 81 ? -7.897 2.876 -4.374 1.00 93.38 81 GLY A C 1
ATOM 587 O O . GLY A 1 81 ? -8.155 3.638 -5.303 1.00 93.38 81 GLY A O 1
ATOM 588 N N . ALA A 1 82 ? -8.769 2.641 -3.390 1.00 93.62 82 ALA A N 1
ATOM 589 C CA . ALA A 1 82 ? -10.112 3.219 -3.351 1.00 93.62 82 ALA A CA 1
ATOM 590 C C . ALA A 1 82 ? -10.092 4.756 -3.258 1.00 93.62 82 ALA A C 1
ATOM 592 O O . ALA A 1 82 ? -10.922 5.435 -3.864 1.00 93.62 82 ALA A O 1
ATOM 593 N N . LEU A 1 83 ? -9.128 5.329 -2.529 1.00 93.00 83 LEU A N 1
ATOM 594 C CA . LEU A 1 83 ? -8.927 6.780 -2.503 1.00 93.00 83 LEU A CA 1
ATOM 595 C C . LEU A 1 83 ? -8.473 7.305 -3.870 1.00 93.00 83 LEU A C 1
ATOM 597 O O . LEU A 1 83 ? -8.982 8.330 -4.327 1.00 93.00 83 LEU A O 1
ATOM 601 N N . HIS A 1 84 ? -7.589 6.578 -4.555 1.00 93.44 84 HIS A N 1
ATOM 602 C CA . HIS A 1 84 ? -7.155 6.924 -5.908 1.00 93.44 84 HIS A CA 1
ATOM 603 C C . HIS A 1 84 ? -8.310 6.919 -6.916 1.00 93.44 84 HIS A C 1
ATOM 605 O O . HIS A 1 84 ? -8.410 7.840 -7.733 1.00 93.44 84 HIS A O 1
ATOM 611 N N . ASP A 1 85 ? -9.221 5.944 -6.828 1.00 93.75 85 ASP A N 1
ATOM 612 C CA . ASP A 1 85 ? -10.455 5.915 -7.629 1.00 93.75 85 ASP A CA 1
ATOM 613 C C . ASP A 1 85 ? -11.314 7.165 -7.397 1.00 93.75 85 ASP A C 1
ATOM 615 O O . ASP A 1 85 ? -11.868 7.735 -8.340 1.00 93.75 85 ASP A O 1
ATOM 619 N N . ALA A 1 86 ? -11.341 7.661 -6.159 1.00 93.44 86 ALA A N 1
ATOM 620 C CA . ALA A 1 86 ? -11.987 8.916 -5.781 1.00 93.44 86 ALA A CA 1
ATOM 621 C C . ALA A 1 86 ? -11.155 10.177 -6.102 1.00 93.44 86 ALA A C 1
ATOM 623 O O . ALA A 1 86 ? -11.499 11.268 -5.647 1.00 93.44 86 ALA A O 1
ATOM 624 N N . LYS A 1 87 ? -10.071 10.058 -6.882 1.00 91.75 87 LYS A N 1
ATOM 625 C CA . LYS A 1 87 ? -9.132 11.145 -7.235 1.00 91.75 87 LYS A CA 1
ATOM 626 C C . LYS A 1 87 ? -8.370 11.747 -6.049 1.00 91.75 87 LYS A C 1
ATOM 628 O O . LYS A 1 87 ? -7.772 12.813 -6.179 1.00 91.75 87 LYS A O 1
ATOM 633 N N . ILE A 1 88 ? -8.333 11.054 -4.914 1.00 92.56 88 ILE A N 1
ATOM 634 C CA . ILE A 1 88 ? -7.477 11.382 -3.775 1.00 92.56 88 ILE A CA 1
ATOM 635 C C . ILE A 1 88 ? -6.215 10.538 -3.927 1.00 92.56 88 ILE A C 1
ATOM 637 O O . ILE A 1 88 ? -6.231 9.341 -3.658 1.00 92.56 88 ILE A O 1
ATOM 641 N N . THR A 1 89 ? -5.131 11.149 -4.399 1.00 93.38 89 THR A N 1
ATOM 642 C CA . THR A 1 89 ? -3.937 10.424 -4.854 1.00 93.38 89 THR A CA 1
ATOM 643 C C . THR A 1 89 ? -2.685 10.744 -4.040 1.00 93.38 89 THR A C 1
ATOM 645 O O . THR A 1 89 ? -2.657 11.709 -3.266 1.00 93.38 89 THR A O 1
ATOM 648 N N . GLY A 1 90 ? -1.652 9.908 -4.185 1.00 92.69 90 GLY A N 1
ATOM 649 C CA . GLY A 1 90 ? -0.316 10.143 -3.628 1.00 92.69 90 GLY A CA 1
ATOM 650 C C . GLY A 1 90 ? -0.309 10.476 -2.135 1.00 92.69 90 GLY A C 1
ATOM 651 O O . GLY A 1 90 ? -0.942 9.809 -1.312 1.00 92.69 90 GLY A O 1
ATOM 652 N N . SER A 1 91 ? 0.387 11.552 -1.770 1.00 90.81 91 SER A N 1
ATOM 653 C CA . SER A 1 91 ? 0.529 11.990 -0.375 1.00 90.81 91 SER A CA 1
ATOM 654 C C . SER A 1 91 ? -0.802 12.311 0.321 1.00 90.81 91 SER A C 1
ATOM 656 O O . SER A 1 91 ? -0.923 12.086 1.531 1.00 90.81 91 SER A O 1
ATOM 658 N N . MET A 1 92 ? -1.827 12.772 -0.411 1.00 92.25 92 MET A N 1
ATOM 659 C CA . MET A 1 92 ? -3.165 12.996 0.151 1.00 92.25 92 MET A CA 1
ATOM 660 C C . MET A 1 92 ? -3.841 11.674 0.510 1.00 92.25 92 MET A C 1
ATOM 662 O O . MET A 1 92 ? -4.404 11.558 1.598 1.00 92.25 92 MET A O 1
ATOM 666 N N . ALA A 1 93 ? -3.736 10.664 -0.359 1.00 92.38 93 ALA A N 1
ATOM 667 C CA . ALA A 1 93 ? -4.252 9.324 -0.086 1.00 92.38 93 ALA A CA 1
ATOM 668 C C . ALA A 1 93 ? -3.554 8.699 1.126 1.00 92.38 93 ALA A C 1
ATOM 670 O O . ALA A 1 93 ? -4.210 8.145 2.009 1.00 92.38 93 ALA A O 1
ATOM 671 N N . GLY A 1 94 ? -2.230 8.852 1.210 1.00 90.25 94 GLY A N 1
ATOM 672 C CA . GLY A 1 94 ? -1.437 8.369 2.339 1.00 90.25 94 GLY A CA 1
ATOM 673 C C . GLY A 1 94 ? -1.802 9.049 3.655 1.00 90.25 94 GLY A C 1
ATOM 674 O O . GLY A 1 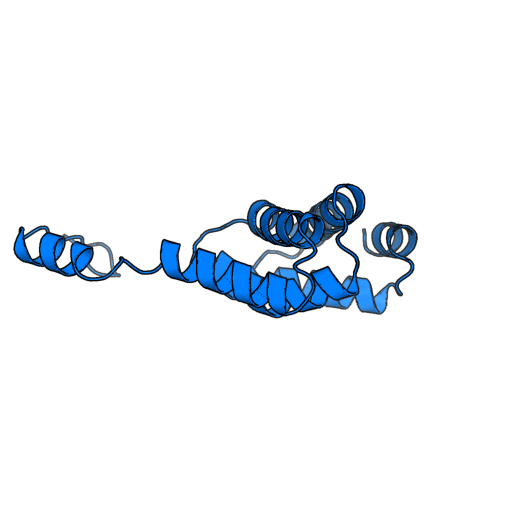94 ? -2.041 8.383 4.662 1.00 90.25 94 GLY A O 1
ATOM 675 N N . THR A 1 95 ? -1.912 10.379 3.644 1.00 90.62 95 THR A N 1
ATOM 676 C CA . THR A 1 95 ? -2.287 11.166 4.828 1.00 90.62 95 THR A CA 1
ATOM 677 C C . THR A 1 95 ? -3.725 10.883 5.261 1.00 90.62 95 THR A C 1
ATOM 679 O O . THR A 1 95 ? -3.984 10.718 6.454 1.00 90.62 95 THR A O 1
ATOM 682 N N . GLY A 1 96 ? -4.655 10.768 4.310 1.00 86.62 96 GLY A N 1
ATOM 683 C CA . GLY A 1 96 ? -6.050 10.413 4.568 1.00 86.62 96 GLY A CA 1
ATOM 684 C C . GLY A 1 96 ? -6.187 9.014 5.166 1.00 86.62 96 GLY A C 1
ATOM 685 O O . GLY A 1 96 ? -6.802 8.858 6.220 1.00 86.62 96 GLY A O 1
ATOM 686 N N . SER A 1 97 ? -5.533 8.020 4.560 1.00 86.38 97 SER A N 1
ATOM 687 C CA . SER A 1 97 ? -5.495 6.641 5.070 1.00 86.38 97 SER A CA 1
ATOM 688 C C . SER A 1 97 ? -4.912 6.596 6.479 1.00 86.38 97 SER A C 1
ATOM 690 O O . SER A 1 97 ? -5.509 6.028 7.390 1.00 86.38 97 SER A O 1
ATOM 692 N N . ARG A 1 98 ? -3.787 7.284 6.706 1.00 86.56 98 ARG A N 1
ATOM 693 C CA . ARG A 1 98 ? -3.184 7.433 8.034 1.00 86.56 98 ARG A CA 1
ATOM 694 C C . ARG A 1 98 ? -4.150 8.055 9.043 1.00 86.56 98 ARG A C 1
ATOM 696 O O . ARG A 1 98 ? -4.212 7.583 10.174 1.00 86.56 98 ARG A O 1
ATOM 703 N N . ALA A 1 99 ? -4.886 9.100 8.671 1.00 85.88 99 ALA A N 1
ATOM 704 C CA . ALA A 1 99 ? -5.840 9.753 9.564 1.00 85.88 99 ALA A CA 1
ATOM 705 C C . ALA A 1 99 ? -7.004 8.823 9.934 1.00 85.88 99 ALA A C 1
ATOM 707 O O . ALA A 1 99 ? -7.386 8.762 11.102 1.00 85.88 99 ALA A O 1
ATOM 708 N N . VAL A 1 100 ? -7.535 8.069 8.967 1.00 83.62 100 VAL A N 1
ATOM 709 C CA . VAL A 1 100 ? -8.573 7.054 9.205 1.00 83.62 100 VAL A CA 1
ATOM 710 C C . VAL A 1 100 ? -8.045 5.972 10.144 1.00 83.62 100 VAL A C 1
ATOM 712 O O . VAL A 1 100 ? -8.627 5.738 11.201 1.00 83.62 100 VAL A O 1
ATOM 715 N N . LEU A 1 101 ? -6.895 5.381 9.820 1.00 83.94 101 LEU A N 1
ATOM 716 C CA . LEU A 1 101 ? -6.265 4.333 10.623 1.00 83.94 101 LEU A CA 1
ATOM 717 C C . LEU A 1 101 ? -5.921 4.812 12.036 1.00 83.94 101 LEU A C 1
ATOM 719 O O . LEU A 1 101 ? -6.111 4.075 12.997 1.00 83.94 101 LEU A O 1
ATOM 723 N N . SER A 1 102 ? -5.454 6.051 12.186 1.00 81.12 102 SER A N 1
ATOM 724 C CA . SER A 1 102 ? -5.149 6.639 13.491 1.00 81.12 102 SER A CA 1
ATOM 725 C C . SER A 1 102 ? -6.404 6.876 14.329 1.00 81.12 102 SER A C 1
ATOM 727 O O . SER A 1 102 ? -6.334 6.752 15.548 1.00 81.12 102 SER A O 1
ATOM 729 N N . ARG A 1 103 ? -7.540 7.222 13.712 1.00 77.50 103 ARG A N 1
ATOM 730 C CA . ARG A 1 103 ? -8.822 7.381 14.417 1.00 77.50 103 ARG A CA 1
ATOM 731 C C . ARG A 1 103 ? -9.410 6.045 14.857 1.00 77.50 103 ARG A C 1
ATOM 733 O O . ARG A 1 103 ? -10.064 6.005 15.888 1.00 77.50 103 ARG A O 1
ATOM 740 N N . LEU A 1 104 ? -9.170 4.984 14.088 1.00 69.75 104 LEU A N 1
ATOM 741 C CA . LEU A 1 104 ? -9.587 3.624 14.432 1.00 69.75 104 LEU A CA 1
ATOM 742 C C . LEU A 1 104 ? -8.688 2.990 15.507 1.00 69.75 104 LEU A C 1
ATOM 744 O O . LEU A 1 104 ? -9.175 2.218 16.323 1.00 69.75 104 LEU A O 1
ATOM 748 N N . GLN A 1 105 ? -7.393 3.325 15.519 1.00 64.06 105 GLN A N 1
ATOM 749 C CA . GLN A 1 105 ? -6.422 2.849 16.515 1.00 64.06 105 GLN A CA 1
ATOM 750 C C . GLN A 1 105 ? -6.459 3.592 17.841 1.00 64.06 105 GLN A C 1
ATOM 752 O O . GLN A 1 105 ? -6.150 3.014 18.881 1.00 64.06 105 GLN A O 1
ATOM 757 N N . ALA A 1 106 ? -6.746 4.892 17.814 1.00 57.94 106 ALA A N 1
ATOM 758 C CA . ALA A 1 106 ? -6.885 5.636 19.047 1.00 57.94 106 ALA A CA 1
ATOM 759 C C . ALA A 1 106 ? -8.095 5.069 19.806 1.00 57.94 106 ALA A C 1
ATOM 761 O O . ALA A 1 106 ? -9.188 5.044 19.238 1.00 57.94 106 ALA A O 1
ATOM 762 N N . PRO A 1 107 ? -7.965 4.670 21.083 1.00 54.97 107 PRO A N 1
ATOM 763 C CA . PRO A 1 107 ? -9.142 4.535 21.921 1.00 54.97 107 PRO A CA 1
ATOM 764 C C . PRO A 1 107 ? -9.748 5.941 21.989 1.00 54.97 107 PRO A C 1
ATOM 766 O O . PRO A 1 107 ? -9.143 6.871 22.524 1.00 54.97 107 PRO A O 1
ATOM 769 N N . THR A 1 108 ? -10.864 6.164 21.300 1.00 51.25 108 THR A N 1
ATOM 770 C CA . THR A 1 108 ? -11.334 7.526 21.040 1.00 51.25 108 THR A CA 1
ATOM 771 C C . THR A 1 108 ? -11.839 8.181 22.328 1.00 51.25 108 THR A C 1
ATOM 773 O O . THR A 1 108 ? -12.970 7.949 22.754 1.00 51.25 108 THR A O 1
ATOM 776 N N . GLY A 1 109 ? -11.005 9.043 22.918 1.00 60.28 109 GLY A N 1
ATOM 777 C CA . GLY A 1 109 ? -11.372 10.073 23.896 1.00 60.28 109 GLY A CA 1
ATOM 778 C C . GLY A 1 109 ? -12.196 9.573 25.086 1.00 60.28 109 GLY A C 1
ATOM 779 O O . GLY A 1 109 ? -11.830 8.599 25.736 1.00 60.28 109 GLY A O 1
ATOM 780 N N . LYS A 1 110 ? -13.334 10.234 25.343 1.00 52.88 110 LYS A N 1
ATOM 781 C CA . LYS A 1 110 ? -14.251 9.984 26.475 1.00 52.88 110 LYS A CA 1
ATOM 782 C C . LYS A 1 110 ? -14.677 8.517 26.650 1.00 52.88 110 LYS A C 1
ATOM 784 O O . LYS A 1 110 ? -15.119 8.152 27.731 1.00 52.88 110 LYS A O 1
ATOM 789 N N . ALA A 1 111 ? -14.560 7.680 25.616 1.00 53.94 111 ALA A N 1
ATOM 790 C CA . ALA A 1 111 ? -14.851 6.252 25.707 1.00 53.94 111 ALA A CA 1
ATOM 791 C C . ALA A 1 111 ? -13.800 5.487 26.528 1.00 53.94 111 ALA A C 1
ATOM 793 O O . ALA A 1 111 ? -14.157 4.559 27.246 1.00 53.94 111 ALA A O 1
ATOM 794 N N . TRP A 1 112 ? -12.524 5.889 26.479 1.00 56.47 112 TRP A N 1
ATOM 795 C CA . TRP A 1 112 ? -11.497 5.303 27.341 1.00 56.47 112 TRP A CA 1
ATOM 796 C C . TRP A 1 112 ? -11.658 5.753 28.791 1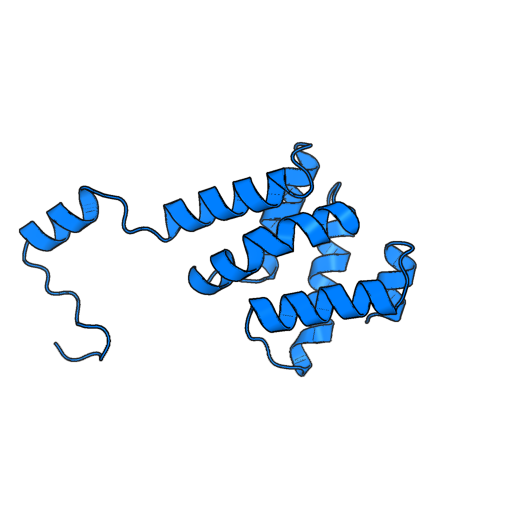.00 56.47 112 TRP A C 1
ATOM 798 O O . TRP A 1 112 ? -11.582 4.926 29.694 1.00 56.47 112 TRP A O 1
ATOM 808 N N . ASP A 1 113 ? -11.968 7.032 29.010 1.00 56.50 113 ASP A N 1
ATOM 809 C CA . ASP A 1 113 ? -12.235 7.564 30.350 1.00 56.50 113 ASP A CA 1
ATOM 810 C C . ASP A 1 113 ? -13.469 6.904 30.980 1.00 56.50 113 ASP A C 1
ATOM 812 O O . ASP A 1 113 ? -13.390 6.468 32.122 1.00 56.50 113 ASP A O 1
ATOM 816 N N . ALA A 1 114 ? -14.552 6.701 30.219 1.00 58.78 114 ALA A N 1
ATOM 817 C CA . ALA A 1 114 ? -15.738 5.980 30.687 1.00 58.78 114 ALA A CA 1
ATOM 818 C C . ALA A 1 114 ? -15.447 4.503 31.020 1.00 58.78 114 ALA A C 1
ATOM 820 O O . ALA A 1 114 ? -15.952 3.983 32.011 1.00 58.78 114 ALA A O 1
ATOM 821 N N . LEU A 1 115 ? -14.602 3.822 30.235 1.00 54.97 115 LEU A N 1
ATOM 822 C CA . LEU A 1 115 ? -14.170 2.444 30.518 1.00 54.97 115 LEU A CA 1
ATOM 823 C C . LEU A 1 115 ? -13.274 2.356 31.767 1.00 54.97 115 LEU A C 1
ATOM 825 O O . LEU A 1 115 ? -13.365 1.387 32.523 1.00 54.97 115 LEU A O 1
ATOM 829 N N . LYS A 1 116 ? -12.452 3.383 32.013 1.00 56.78 116 LYS A N 1
ATOM 830 C CA . LYS A 1 116 ? -11.623 3.526 33.220 1.00 56.78 116 LYS A CA 1
ATOM 831 C C . LYS A 1 116 ? -12.465 3.858 34.460 1.00 56.78 116 LYS A C 1
ATOM 833 O O . LYS A 1 116 ? -12.180 3.353 35.542 1.00 56.78 116 LYS A O 1
ATOM 838 N N . GLU A 1 117 ? -13.505 4.673 34.294 1.00 55.19 117 GLU A N 1
ATOM 839 C CA . GLU A 1 117 ? -14.452 5.103 35.334 1.00 55.19 117 GLU A CA 1
ATOM 840 C C . GLU A 1 117 ? -15.423 3.976 35.739 1.00 55.19 117 GLU A C 1
ATOM 842 O O . GLU A 1 117 ? -15.782 3.856 36.908 1.00 55.19 117 GLU A O 1
ATOM 847 N N . LEU A 1 118 ? -15.751 3.066 34.812 1.00 56.75 118 LEU A N 1
ATOM 848 C CA . LEU A 1 118 ? -16.506 1.826 35.058 1.00 56.75 118 LEU A CA 1
ATOM 849 C C . LEU A 1 118 ? -15.677 0.701 35.720 1.00 56.75 118 LEU A C 1
ATOM 851 O O . LEU A 1 118 ? -16.186 -0.403 35.912 1.00 56.75 118 LEU A O 1
ATOM 855 N N . GLY A 1 119 ? -14.414 0.955 36.089 1.00 50.66 119 GLY A N 1
ATOM 856 C CA . GLY A 1 119 ? -13.599 0.039 36.898 1.00 50.66 119 GLY A CA 1
ATOM 857 C C . GLY A 1 119 ? -13.130 -1.231 36.181 1.00 50.66 119 GLY A C 1
ATOM 858 O O . GLY A 1 119 ? -12.666 -2.170 36.832 1.00 50.66 119 GLY A O 1
ATOM 859 N N . VAL A 1 120 ? -13.220 -1.283 34.849 1.00 52.88 120 VAL A N 1
ATOM 860 C CA . VAL A 1 120 ? -12.729 -2.425 34.076 1.00 52.88 120 VAL A CA 1
ATOM 861 C C . VAL A 1 120 ? -11.206 -2.329 33.984 1.00 52.88 120 VAL A C 1
ATOM 863 O O . VAL A 1 120 ? -10.651 -1.605 33.158 1.00 52.88 120 VAL A O 1
ATOM 866 N N . LYS A 1 121 ? -10.507 -3.076 34.845 1.00 55.72 121 LYS A N 1
ATOM 867 C CA . LYS A 1 121 ? -9.077 -3.354 34.678 1.00 55.72 121 LYS A CA 1
ATOM 868 C C . LYS A 1 121 ? -8.889 -4.238 33.448 1.00 55.72 121 LYS A C 1
ATOM 870 O O . LYS A 1 121 ? -8.944 -5.460 33.537 1.00 55.72 121 LYS A O 1
ATOM 875 N N . THR A 1 122 ? -8.675 -3.632 32.289 1.00 53.09 122 THR A N 1
ATOM 876 C CA . THR A 1 122 ? -8.094 -4.353 31.157 1.00 53.09 122 THR A CA 1
ATOM 877 C C . THR A 1 122 ? -6.587 -4.410 31.388 1.00 53.09 122 THR A C 1
ATOM 879 O O . THR A 1 122 ? -5.953 -3.362 31.511 1.00 53.09 122 THR A O 1
ATOM 882 N N . SER A 1 123 ? -6.068 -5.627 31.533 1.00 50.97 123 SER A N 1
ATOM 883 C CA . SER A 1 123 ? -4.699 -5.995 31.908 1.00 50.97 123 SER A CA 1
ATOM 884 C C . SER A 1 123 ? -3.591 -5.118 31.319 1.00 50.97 123 SER A C 1
ATOM 886 O O . SER A 1 123 ? -3.690 -4.611 30.201 1.00 50.97 123 SER A O 1
ATOM 888 N N . ASP A 1 124 ? -2.507 -4.970 32.084 1.00 56.31 124 ASP A N 1
ATOM 889 C CA . ASP A 1 124 ? -1.318 -4.240 31.653 1.00 56.31 124 ASP A CA 1
ATOM 890 C C . ASP A 1 124 ? -0.620 -4.907 30.449 1.00 56.31 124 ASP A C 1
ATOM 892 O O . ASP A 1 124 ? -0.882 -6.058 30.085 1.00 56.31 124 ASP A O 1
ATOM 896 N N . SER A 1 125 ? 0.314 -4.177 29.834 1.00 51.72 125 SER A N 1
ATOM 897 C CA . SER A 1 125 ? 1.107 -4.610 28.673 1.00 51.72 125 SER A CA 1
ATOM 898 C C . SER A 1 125 ? 2.056 -5.802 28.916 1.00 51.72 125 SER A C 1
ATOM 900 O O . SER A 1 125 ? 2.942 -6.044 28.097 1.00 51.72 125 SER A O 1
ATOM 902 N N . LYS A 1 126 ? 1.900 -6.562 30.004 1.00 52.59 126 LYS A N 1
ATOM 903 C CA . LYS A 1 126 ? 2.579 -7.838 30.264 1.00 52.59 126 LYS A CA 1
ATOM 904 C C . LYS A 1 126 ? 1.634 -9.002 30.573 1.00 52.59 126 LYS A C 1
ATOM 906 O O . LYS A 1 126 ? 2.127 -10.095 30.836 1.00 52.59 126 LYS A O 1
ATOM 911 N N . GLY A 1 127 ? 0.317 -8.824 30.473 1.00 49.81 127 GLY A N 1
ATOM 912 C CA . GLY A 1 127 ? -0.619 -9.947 30.513 1.00 49.81 127 GLY A CA 1
ATOM 913 C C . GLY A 1 127 ? -0.642 -10.694 31.847 1.00 49.81 127 GLY A C 1
ATOM 914 O O . GLY A 1 127 ? -0.617 -11.919 31.850 1.00 49.81 127 GLY A O 1
ATOM 915 N N . ASN A 1 128 ? -0.733 -9.974 32.966 1.00 43.59 128 ASN A N 1
ATOM 916 C CA . ASN A 1 128 ? -1.287 -10.532 34.199 1.00 43.59 128 ASN A CA 1
ATOM 917 C C . ASN A 1 12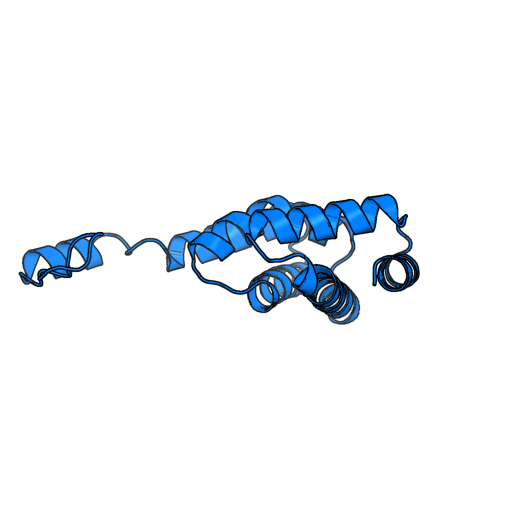8 ? -2.390 -9.610 34.733 1.00 43.59 128 ASN A C 1
ATOM 919 O O . ASN A 1 128 ? -2.324 -8.390 34.583 1.00 43.59 128 ASN A O 1
ATOM 923 N N . THR A 1 129 ? -3.433 -10.248 35.265 1.00 51.03 129 THR A N 1
ATOM 924 C CA . THR A 1 129 ? -4.701 -9.667 35.745 1.00 51.03 129 THR A CA 1
ATOM 925 C C . THR A 1 129 ? -4.536 -8.543 36.755 1.00 51.03 129 THR A C 1
ATOM 927 O O . THR A 1 129 ? -3.760 -8.745 37.716 1.00 51.03 129 THR A O 1
#

Radius of gyration: 17.46 Å; chains: 1; bounding box: 32×28×54 Å

Foldseek 3Di:
DLVVLCVLQVDDSVLSVVLLVLLCVLLVHDPVCSVVLSVLLSVLVVPALDHSQQQSQQCNQQSNLCSVLVHDSNRSSNQLRVCVNVVQTGNSSNVVNSVVSVCNRPPPPVNVVVCVVVVDPPDDPVDDD